Protein AF-A0A660MF84-F1 (afdb_monomer_lite)

Radius of gyration: 18.19 Å; chains: 1; bounding box: 40×34×58 Å

Sequence (128 aa):
MPGENQ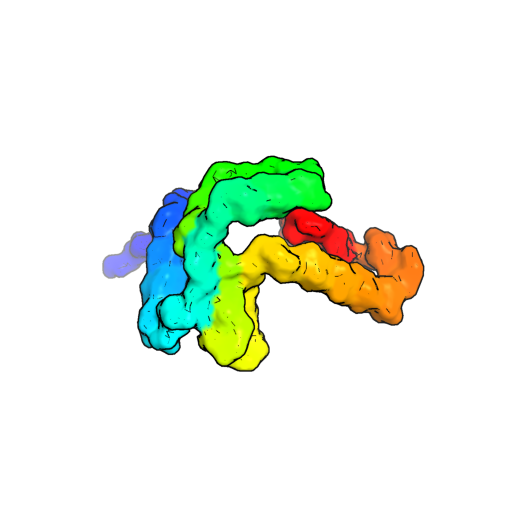NPDNPMDIAEKLKQYLETLATRGLSGALNPGATEADLKNFESEHGIRLPETLADVYRAFNGQIHDRIPPGEPRWLALDEIYGKQQEWREFCETYYGNHWPQVRLPRIDAEGKAKNTLYNPFW

Secondary structure (DSSP, 8-state):
-------TTS---HHHHHHHHHHHHHHTT-GGGBPPPPPHHHHHHHHHHHT----HHHHHHHHH---B-GGGSPTT---PPPHHHHHHHHHHHHHHHHHHHGGGGGG---TTS-SSS-S---S--TT-

Foldseek 3Di:
DDDPPPPVPPPPDLVVVVVVVCVVCVVVVNNVFFAAADDPVLQVVLCVVVVHHDDVSVNVVRRRTQWTRPVSDPPPDDTGHGSVCLVVVLVVQVVVLCVPVNPCQQVDFDPPPDPVPPDDRGSDDSPD

pLDDT: mean 83.69, std 14.7, range [38.56, 97.12]

Structure (mmCIF, N/CA/C/O backbone):
data_AF-A0A660MF84-F1
#
_entry.id   AF-A0A660MF84-F1
#
loop_
_atom_site.group_PDB
_atom_site.id
_atom_site.type_symbol
_atom_site.label_atom_id
_atom_site.label_alt_id
_atom_site.label_comp_id
_atom_site.label_asym_id
_atom_site.label_entity_id
_atom_site.label_seq_id
_atom_site.pdbx_PDB_ins_code
_atom_site.Cartn_x
_atom_site.Cartn_y
_atom_site.Cartn_z
_atom_site.occupancy
_atom_site.B_iso_or_equiv
_atom_site.auth_seq_id
_atom_site.auth_comp_id
_atom_site.auth_asym_id
_atom_site.auth_atom_id
_atom_site.pdbx_PDB_model_num
ATOM 1 N N . MET A 1 1 ? 20.555 -16.513 37.657 1.00 40.56 1 MET A N 1
ATOM 2 C CA . MET A 1 1 ? 19.292 -16.981 37.054 1.00 40.56 1 MET A CA 1
ATOM 3 C C . MET A 1 1 ? 19.409 -16.742 35.556 1.00 40.56 1 MET A C 1
ATOM 5 O O . MET A 1 1 ? 19.341 -15.583 35.167 1.00 40.56 1 MET A O 1
ATOM 9 N N . PRO A 1 2 ? 19.743 -17.747 34.734 1.00 39.41 2 PRO A N 1
ATOM 10 C CA . PRO A 1 2 ? 19.825 -17.564 33.293 1.00 39.41 2 PRO A CA 1
ATOM 11 C C . PRO A 1 2 ? 18.523 -18.007 32.608 1.00 39.41 2 PRO A C 1
ATOM 13 O O . PRO A 1 2 ? 18.000 -19.073 32.915 1.00 39.41 2 PRO A O 1
ATOM 16 N N . GLY A 1 3 ? 18.067 -17.200 31.647 1.00 39.03 3 GLY A N 1
ATOM 17 C CA . GLY A 1 3 ? 17.351 -17.676 30.463 1.00 39.03 3 GLY A CA 1
ATOM 18 C C . GLY A 1 3 ? 15.829 -17.759 30.539 1.00 39.03 3 GLY A C 1
ATOM 19 O O . GLY A 1 3 ? 15.280 -18.855 30.503 1.00 39.03 3 GLY A O 1
ATOM 20 N N . GLU A 1 4 ? 15.139 -16.620 30.459 1.00 38.72 4 GLU A N 1
ATOM 21 C CA . GLU A 1 4 ? 13.926 -16.599 29.634 1.00 38.72 4 GLU A CA 1
ATOM 22 C C . GLU A 1 4 ? 14.381 -16.545 28.173 1.00 38.72 4 GLU A C 1
ATOM 24 O O . GLU A 1 4 ? 14.652 -15.486 27.611 1.00 38.72 4 GLU A O 1
ATOM 29 N N . ASN A 1 5 ? 14.541 -17.730 27.579 1.00 38.56 5 ASN A N 1
ATOM 30 C CA . ASN A 1 5 ? 14.573 -17.888 26.133 1.00 38.56 5 ASN A CA 1
ATOM 31 C C . ASN A 1 5 ? 13.230 -17.379 25.599 1.00 38.56 5 ASN A C 1
ATOM 33 O O . ASN A 1 5 ? 12.236 -18.106 25.609 1.00 38.56 5 ASN A O 1
ATOM 37 N N . GLN A 1 6 ? 13.201 -16.130 25.137 1.00 42.75 6 GLN A N 1
ATOM 38 C CA . GLN A 1 6 ? 12.170 -15.672 24.219 1.00 42.75 6 GLN A CA 1
ATOM 39 C C . GLN A 1 6 ? 12.329 -16.501 22.948 1.00 42.75 6 GLN A C 1
ATOM 41 O O . GLN A 1 6 ? 13.201 -16.243 22.125 1.00 42.75 6 GLN A O 1
ATOM 46 N N . ASN A 1 7 ? 11.545 -17.569 22.851 1.00 39.91 7 ASN A N 1
ATOM 47 C CA . ASN A 1 7 ? 11.437 -18.364 21.646 1.00 39.91 7 ASN A CA 1
ATOM 48 C C . ASN A 1 7 ? 10.822 -17.461 20.557 1.00 39.91 7 ASN A C 1
ATOM 50 O O . ASN A 1 7 ? 9.661 -17.072 20.710 1.00 39.91 7 ASN A O 1
ATOM 54 N N . PRO A 1 8 ? 11.557 -17.085 19.493 1.00 49.50 8 PRO A N 1
ATOM 55 C CA . PRO A 1 8 ? 11.054 -16.182 18.454 1.00 49.50 8 PRO A CA 1
ATOM 56 C C . PRO A 1 8 ? 9.939 -16.814 17.599 1.00 49.50 8 PRO A C 1
ATOM 58 O O . PRO A 1 8 ? 9.297 -16.115 16.821 1.00 49.50 8 PRO A O 1
ATOM 61 N N . ASP A 1 9 ? 9.683 -18.115 17.782 1.00 49.03 9 ASP A N 1
ATOM 62 C CA . ASP A 1 9 ? 8.731 -18.916 17.010 1.00 49.03 9 ASP A CA 1
ATOM 63 C C . ASP A 1 9 ? 7.348 -19.077 17.666 1.00 49.03 9 ASP A C 1
ATOM 65 O O . ASP A 1 9 ? 6.537 -19.877 17.199 1.00 49.03 9 ASP A O 1
ATOM 69 N N . ASN A 1 10 ? 7.029 -18.339 18.737 1.00 49.62 10 ASN A N 1
ATOM 70 C CA . ASN A 1 10 ? 5.640 -18.278 19.196 1.00 49.62 10 ASN A CA 1
ATOM 71 C C . ASN A 1 10 ? 4.870 -17.316 18.272 1.00 49.62 10 ASN A C 1
ATOM 73 O O . ASN A 1 10 ? 5.211 -16.128 18.249 1.00 49.62 10 ASN A O 1
ATOM 77 N N . PRO A 1 11 ? 3.868 -17.765 17.490 1.00 48.00 11 PRO A N 1
ATOM 78 C CA . PRO A 1 11 ? 3.120 -16.881 16.610 1.00 48.00 11 PRO A CA 1
ATOM 79 C C . PRO A 1 11 ? 2.283 -15.940 17.475 1.00 48.00 11 PRO A C 1
ATOM 81 O O . PRO A 1 11 ? 1.165 -16.253 17.869 1.00 48.00 11 PRO A O 1
ATOM 84 N N . MET A 1 12 ? 2.858 -14.789 17.816 1.00 58.78 12 MET A N 1
ATOM 85 C CA . MET A 1 12 ? 2.130 -13.698 18.446 1.00 58.78 12 MET A CA 1
ATOM 86 C C . MET A 1 12 ? 0.893 -13.392 17.605 1.00 58.78 12 MET A C 1
ATOM 88 O O . MET A 1 12 ? 1.004 -13.225 16.384 1.00 58.78 12 MET A O 1
ATOM 92 N N . ASP A 1 13 ? -0.250 -13.314 18.281 1.00 79.94 13 ASP A N 1
ATOM 93 C CA . ASP A 1 13 ? -1.522 -12.924 17.692 1.00 79.94 13 ASP A CA 1
ATOM 94 C C . ASP A 1 13 ? -1.363 -11.605 16.916 1.00 79.94 13 ASP A C 1
ATOM 96 O O . ASP A 1 13 ? -0.648 -10.691 17.341 1.00 79.94 13 ASP A O 1
ATOM 100 N N . ILE A 1 14 ? -2.006 -11.511 15.753 1.00 73.62 14 ILE A N 1
ATOM 101 C CA . ILE A 1 14 ? -1.961 -10.326 14.886 1.00 73.62 14 ILE A CA 1
ATOM 102 C C . ILE A 1 14 ? -2.434 -9.095 15.665 1.00 73.62 14 ILE A C 1
ATOM 104 O O . ILE A 1 14 ? -1.852 -8.019 15.516 1.00 73.62 14 ILE A O 1
ATOM 108 N N . ALA A 1 15 ? -3.412 -9.268 16.558 1.00 75.81 15 ALA A N 1
ATOM 109 C CA . ALA A 1 15 ? -3.881 -8.210 17.443 1.00 75.81 15 ALA A CA 1
ATOM 110 C C . ALA A 1 15 ? -2.766 -7.665 18.353 1.00 75.81 15 ALA A C 1
ATOM 112 O O . ALA A 1 15 ? -2.634 -6.451 18.503 1.00 75.81 15 ALA A O 1
ATOM 113 N N . GLU A 1 16 ? -1.914 -8.534 18.903 1.00 84.44 16 GLU A N 1
ATOM 114 C CA . GLU A 1 16 ? -0.809 -8.122 19.775 1.00 84.44 16 GLU A CA 1
ATOM 115 C C . GLU A 1 16 ? 0.289 -7.395 18.982 1.00 84.44 16 GLU A C 1
ATOM 117 O O . GLU A 1 16 ? 0.819 -6.382 19.435 1.00 84.44 16 GLU A O 1
ATOM 122 N N . LYS A 1 17 ? 0.586 -7.843 17.752 1.00 80.56 17 LYS A N 1
ATOM 123 C CA . LYS A 1 17 ? 1.523 -7.142 16.850 1.00 80.56 17 LYS A CA 1
ATOM 124 C C . LYS A 1 17 ? 1.020 -5.753 16.468 1.00 80.56 17 LYS A C 1
ATOM 126 O O . LYS A 1 17 ? 1.790 -4.793 16.488 1.00 80.56 17 LYS A O 1
ATOM 131 N N . LEU A 1 18 ? -0.265 -5.638 16.139 1.00 81.44 18 LEU A N 1
ATOM 132 C CA . LEU A 1 18 ? -0.886 -4.352 15.835 1.00 81.44 18 LEU A CA 1
ATOM 133 C C . LEU A 1 18 ? -0.857 -3.429 17.044 1.00 81.44 18 LEU A C 1
ATOM 135 O O . LEU A 1 18 ? -0.477 -2.270 16.913 1.00 81.44 18 LEU A O 1
ATOM 139 N N . LYS A 1 19 ? -1.187 -3.945 18.227 1.00 85.75 19 LYS A N 1
ATOM 140 C CA . LYS A 1 19 ? -1.123 -3.181 19.471 1.00 85.75 19 LYS A CA 1
ATOM 141 C C . LYS A 1 19 ? 0.278 -2.613 19.708 1.00 85.75 19 LYS A C 1
ATOM 143 O O . LYS A 1 19 ? 0.409 -1.407 19.895 1.00 85.75 19 LYS A O 1
ATOM 148 N N . GLN A 1 20 ? 1.321 -3.437 19.602 1.00 86.94 20 GLN A N 1
ATOM 149 C CA . GLN A 1 20 ? 2.712 -2.989 19.753 1.00 86.94 20 GLN A CA 1
ATOM 150 C C . GLN A 1 20 ? 3.118 -1.947 18.702 1.00 86.94 20 GLN A C 1
ATOM 152 O O . GLN A 1 20 ? 3.814 -0.975 19.011 1.00 86.94 20 GLN A O 1
ATOM 157 N N . TYR A 1 21 ? 2.671 -2.111 17.455 1.00 84.88 21 TYR A N 1
ATOM 158 C CA . TYR A 1 21 ? 2.908 -1.125 16.403 1.00 84.88 21 TYR A CA 1
ATOM 159 C C . TYR A 1 21 ? 2.242 0.222 16.731 1.00 84.88 21 TYR A C 1
ATOM 161 O O . TYR A 1 21 ? 2.885 1.270 16.644 1.00 84.88 21 TYR A O 1
ATOM 169 N N . LEU A 1 22 ? 0.987 0.204 17.185 1.00 86.94 22 LEU A N 1
ATOM 170 C CA . LEU A 1 22 ? 0.253 1.407 17.585 1.00 86.94 22 LEU A CA 1
ATOM 171 C C . LEU A 1 22 ? 0.878 2.086 18.814 1.00 86.94 22 LEU A C 1
ATOM 173 O O . LEU A 1 22 ? 1.004 3.309 18.833 1.00 86.94 22 LEU A O 1
ATOM 177 N N . GLU A 1 23 ? 1.330 1.318 19.808 1.00 91.12 23 GLU A N 1
ATOM 178 C CA . GLU A 1 23 ? 2.070 1.830 20.972 1.00 91.12 23 GLU A CA 1
ATOM 179 C C . GLU A 1 23 ? 3.388 2.499 20.557 1.00 91.12 23 GLU A C 1
ATOM 181 O O . GLU A 1 23 ? 3.749 3.566 21.069 1.00 91.12 23 GLU A O 1
ATOM 186 N N . THR A 1 24 ? 4.078 1.917 19.574 1.00 88.44 24 THR A N 1
ATOM 187 C CA . THR A 1 24 ? 5.301 2.489 19.002 1.00 88.44 24 THR A CA 1
ATOM 188 C C . THR A 1 24 ? 5.004 3.818 18.312 1.00 88.44 24 THR A C 1
ATOM 190 O O . THR A 1 24 ? 5.694 4.806 18.562 1.00 88.44 24 THR A O 1
ATOM 193 N N . LEU A 1 25 ? 3.953 3.895 17.488 1.00 87.06 25 LEU A N 1
ATOM 194 C CA . LEU A 1 25 ? 3.543 5.155 16.861 1.00 87.06 25 LEU A CA 1
ATOM 195 C C . LEU A 1 25 ? 3.150 6.209 17.901 1.00 87.06 25 LEU A C 1
ATOM 197 O O . LEU A 1 25 ? 3.557 7.363 17.773 1.00 87.06 25 LEU A O 1
ATOM 201 N N . ALA A 1 26 ? 2.428 5.821 18.952 1.00 88.25 26 ALA A N 1
ATOM 202 C CA . ALA A 1 26 ? 2.027 6.728 20.023 1.00 88.25 26 ALA A CA 1
ATOM 203 C C . ALA A 1 26 ? 3.227 7.297 20.784 1.00 88.25 26 ALA A C 1
ATOM 205 O O . ALA A 1 26 ? 3.317 8.510 20.968 1.00 88.25 26 ALA A O 1
ATOM 206 N N . THR A 1 27 ? 4.191 6.448 21.142 1.00 92.00 27 THR A N 1
ATOM 207 C CA . THR A 1 27 ? 5.441 6.862 21.805 1.00 92.00 27 THR A CA 1
ATOM 208 C C . THR A 1 27 ? 6.231 7.859 20.959 1.00 92.00 27 THR A C 1
ATOM 210 O O . THR A 1 27 ? 6.888 8.756 21.483 1.00 92.00 27 THR A O 1
ATOM 213 N N . ARG A 1 28 ? 6.135 7.733 19.634 1.00 87.75 28 ARG A N 1
ATOM 214 C CA . ARG A 1 28 ? 6.785 8.621 18.667 1.00 87.75 28 ARG A CA 1
ATOM 215 C C . ARG A 1 28 ? 5.973 9.879 18.339 1.00 87.75 28 ARG A C 1
ATOM 217 O O . ARG A 1 28 ? 6.430 10.689 17.540 1.00 87.75 28 ARG A O 1
ATOM 224 N N . GLY A 1 29 ? 4.778 10.048 18.911 1.00 86.31 29 GLY A N 1
ATOM 225 C CA . GLY A 1 29 ? 3.875 11.158 18.585 1.00 86.31 29 GLY A CA 1
ATOM 226 C C . GLY A 1 29 ? 3.253 11.066 17.185 1.00 86.31 29 GLY A C 1
ATOM 227 O O . GLY A 1 29 ? 2.739 12.056 16.673 1.00 86.31 29 GLY A O 1
ATOM 228 N N . LEU A 1 30 ? 3.285 9.885 16.562 1.00 88.25 30 LEU A N 1
ATOM 229 C CA . LEU A 1 30 ? 2.831 9.634 15.193 1.00 88.25 30 LEU A CA 1
ATOM 230 C C . LEU A 1 30 ? 1.414 9.053 15.116 1.00 88.25 30 LEU A C 1
ATOM 232 O O . LEU A 1 30 ? 0.968 8.692 14.032 1.00 88.25 30 LEU A O 1
ATOM 236 N N . SER A 1 31 ? 0.662 8.987 16.219 1.00 86.44 31 SER A N 1
ATOM 237 C CA . SER A 1 31 ? -0.732 8.506 16.185 1.00 86.44 31 SER A CA 1
ATOM 238 C C . SER A 1 31 ? -1.602 9.305 15.211 1.00 86.44 31 SER A C 1
ATOM 240 O O . SER A 1 31 ? -2.476 8.749 14.557 1.00 86.44 31 SER A O 1
ATOM 242 N N . GLY A 1 32 ? -1.331 10.607 15.069 1.00 87.81 32 GLY A N 1
ATOM 243 C CA . GLY A 1 32 ? -2.019 11.470 14.109 1.00 87.81 32 GLY A CA 1
ATOM 244 C C . GLY A 1 32 ? -1.631 11.222 12.648 1.00 87.81 32 GLY A C 1
ATOM 245 O O . GLY A 1 32 ? -2.201 11.860 11.769 1.00 87.81 32 GLY A O 1
ATOM 246 N N . ALA A 1 33 ? -0.664 10.349 12.367 1.00 91.25 33 ALA A N 1
ATOM 247 C CA . ALA A 1 33 ? -0.267 9.989 11.012 1.00 91.25 33 ALA A CA 1
ATOM 248 C C . ALA A 1 33 ? -1.085 8.823 10.439 1.00 91.25 33 ALA A C 1
ATOM 250 O O . ALA A 1 33 ? -0.895 8.493 9.278 1.00 91.25 33 ALA A O 1
ATOM 251 N N . LEU A 1 34 ? -1.974 8.194 11.212 1.00 93.12 34 LEU A N 1
ATOM 252 C CA . LEU A 1 34 ? -2.830 7.113 10.724 1.00 93.12 34 LEU A CA 1
ATOM 253 C C . LEU A 1 34 ? -4.050 7.676 9.985 1.00 93.12 34 LEU A C 1
ATOM 255 O O . LEU A 1 34 ? -4.702 8.607 10.465 1.00 93.12 34 LEU A O 1
ATOM 259 N N . ASN A 1 35 ? -4.366 7.096 8.829 1.00 94.50 35 ASN A N 1
ATOM 260 C CA . ASN A 1 35 ? -5.616 7.378 8.132 1.00 94.50 35 ASN A CA 1
ATOM 261 C C . ASN A 1 35 ? -6.801 6.754 8.880 1.00 94.50 35 ASN A C 1
ATOM 263 O O . ASN A 1 35 ? -6.625 5.746 9.568 1.00 94.50 35 ASN A O 1
ATOM 267 N N . PRO A 1 36 ? -8.024 7.283 8.705 1.00 94.38 36 PRO A N 1
ATOM 268 C CA . PRO A 1 36 ? -9.232 6.567 9.095 1.00 94.38 36 PRO A CA 1
ATOM 269 C C . PRO A 1 36 ? -9.264 5.149 8.511 1.00 94.38 36 PRO A C 1
ATOM 271 O O . PRO A 1 36 ? -8.656 4.875 7.474 1.00 94.38 36 PRO A O 1
ATOM 274 N N . GLY A 1 37 ? -9.987 4.256 9.180 1.00 95.75 37 GLY A N 1
ATOM 275 C CA . GLY A 1 37 ? -10.226 2.900 8.699 1.00 95.75 37 GLY A CA 1
ATOM 276 C C . GLY A 1 37 ? -10.854 2.857 7.307 1.00 95.75 37 GLY A C 1
ATOM 277 O O . GLY A 1 37 ? -11.673 3.710 6.958 1.00 95.75 37 GLY A O 1
ATOM 278 N N . ALA A 1 38 ? -10.472 1.852 6.524 1.00 97.12 38 ALA A N 1
ATOM 279 C CA . ALA A 1 38 ? -11.042 1.576 5.215 1.00 97.12 38 ALA A CA 1
ATOM 280 C C . ALA A 1 38 ? -12.512 1.163 5.349 1.00 97.12 38 ALA A C 1
ATOM 282 O O . ALA A 1 38 ? -12.889 0.414 6.256 1.00 97.12 38 ALA A O 1
ATOM 283 N N . THR A 1 39 ? -13.347 1.628 4.426 1.00 97.12 39 THR A N 1
ATOM 284 C CA . THR A 1 39 ? -14.737 1.186 4.340 1.00 97.12 39 THR A CA 1
ATOM 285 C C . THR A 1 39 ? -14.837 -0.165 3.631 1.00 97.12 39 THR A C 1
ATOM 287 O O . THR A 1 39 ? -13.950 -0.578 2.883 1.00 97.12 39 THR A O 1
ATOM 290 N N . GLU A 1 40 ? -15.974 -0.844 3.787 1.00 96.00 40 GLU A N 1
ATOM 291 C CA . GLU A 1 40 ? -16.270 -2.063 3.019 1.00 96.00 40 GLU A CA 1
ATOM 292 C C . GLU A 1 40 ? -16.282 -1.821 1.501 1.00 96.00 40 GLU A C 1
ATOM 294 O O . GLU A 1 40 ? -16.030 -2.742 0.727 1.00 96.00 40 GLU A O 1
ATOM 299 N N . ALA A 1 41 ? -16.583 -0.595 1.060 1.00 96.12 41 ALA A N 1
ATOM 300 C CA . ALA A 1 41 ? -16.499 -0.234 -0.349 1.00 96.12 41 ALA A CA 1
ATOM 301 C C . ALA A 1 41 ? -15.038 -0.171 -0.813 1.00 96.12 41 ALA A C 1
ATOM 303 O O . ALA A 1 41 ? -14.724 -0.739 -1.853 1.00 96.12 41 ALA A O 1
ATOM 304 N N . ASP A 1 42 ? -14.147 0.432 -0.022 1.00 96.44 42 ASP A N 1
ATOM 305 C CA . ASP A 1 42 ? -12.716 0.527 -0.343 1.00 96.44 42 ASP A CA 1
ATOM 306 C C . ASP A 1 42 ? -12.077 -0.861 -0.445 1.00 96.44 42 ASP A C 1
ATOM 308 O O . ASP A 1 42 ? -11.385 -1.162 -1.416 1.00 96.44 42 ASP A O 1
ATOM 312 N N . LEU A 1 43 ? -12.378 -1.744 0.514 1.00 96.12 43 LEU A N 1
ATOM 313 C CA . LEU A 1 43 ? -11.898 -3.127 0.511 1.00 96.12 43 LEU A CA 1
ATOM 314 C C . LEU A 1 43 ? -12.402 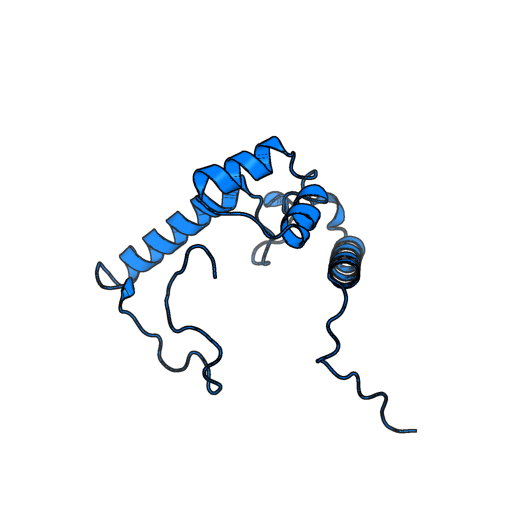-3.900 -0.713 1.00 96.12 43 LEU A C 1
ATOM 316 O O . LEU A 1 43 ? -11.619 -4.565 -1.389 1.00 96.12 43 LEU A O 1
ATOM 320 N N . LYS A 1 44 ? -13.696 -3.789 -1.043 1.00 95.12 44 LYS A N 1
ATOM 321 C CA . LYS A 1 44 ? -14.269 -4.457 -2.223 1.00 95.12 44 LYS A CA 1
ATOM 322 C C . LYS A 1 44 ? -13.716 -3.913 -3.532 1.00 95.12 44 LYS A C 1
ATOM 324 O O . LYS A 1 44 ? -13.494 -4.698 -4.452 1.00 95.12 44 LYS A O 1
ATOM 329 N N . ASN A 1 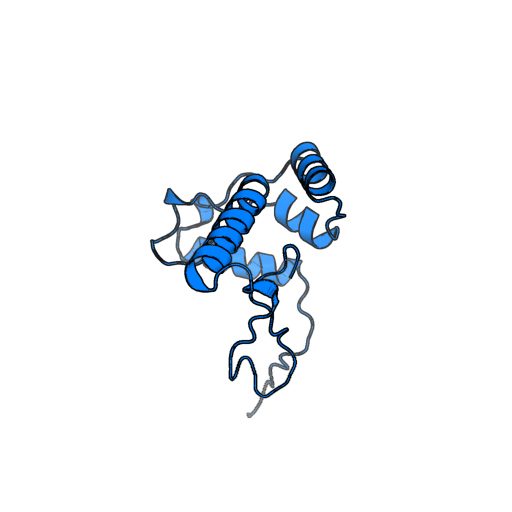45 ? -13.515 -2.602 -3.622 1.00 94.75 45 ASN A N 1
ATOM 330 C CA . ASN A 1 45 ? -12.912 -1.976 -4.791 1.00 94.75 45 ASN A CA 1
ATOM 331 C C . ASN A 1 45 ? -11.488 -2.496 -4.973 1.00 94.75 45 ASN A C 1
ATOM 333 O O . ASN A 1 45 ? -11.177 -3.004 -6.043 1.00 94.75 45 ASN A O 1
ATOM 337 N N . PHE A 1 46 ? -10.683 -2.505 -3.907 1.00 94.50 46 PHE A N 1
ATOM 338 C CA . PHE A 1 46 ? -9.326 -3.045 -3.937 1.00 94.50 46 PHE A CA 1
ATOM 339 C C . PHE A 1 46 ? -9.294 -4.520 -4.372 1.00 94.50 46 PHE A C 1
ATOM 341 O O . PHE A 1 46 ? -8.581 -4.893 -5.301 1.00 94.50 46 PHE A O 1
ATOM 348 N N . GLU A 1 47 ? -10.113 -5.378 -3.763 1.00 94.25 47 GLU A N 1
ATOM 349 C CA . GLU A 1 47 ? -10.215 -6.786 -4.162 1.00 94.25 47 GLU A CA 1
ATOM 350 C C . GLU A 1 47 ? -10.613 -6.958 -5.634 1.00 94.25 47 GLU A C 1
ATOM 352 O O . GLU A 1 47 ? -10.045 -7.793 -6.342 1.00 94.25 47 GLU A O 1
ATOM 357 N N . SER A 1 48 ? -11.579 -6.164 -6.102 1.00 92.88 48 SER A N 1
ATOM 358 C CA . SER A 1 48 ? -12.078 -6.225 -7.475 1.00 92.88 48 SER A CA 1
ATOM 359 C C . SER A 1 48 ? -11.053 -5.721 -8.490 1.00 92.88 48 SER A C 1
ATOM 361 O O . SER A 1 48 ? -10.882 -6.349 -9.532 1.00 92.88 48 SER A O 1
ATOM 363 N N . GLU A 1 49 ? -10.381 -4.606 -8.208 1.00 90.31 49 GLU A N 1
ATOM 364 C CA . GLU A 1 49 ? -9.358 -4.011 -9.074 1.00 90.31 49 GLU A CA 1
ATOM 365 C C . GLU A 1 49 ? -8.150 -4.935 -9.231 1.00 90.31 49 GLU A C 1
ATOM 367 O O . GLU A 1 49 ? -7.599 -5.072 -10.323 1.00 90.31 49 GLU A O 1
ATOM 372 N N . HIS A 1 50 ? -7.773 -5.619 -8.151 1.00 86.94 50 HIS A N 1
ATOM 373 C CA . HIS A 1 50 ? -6.616 -6.504 -8.132 1.00 86.94 50 HIS A CA 1
ATOM 374 C C . HIS A 1 50 ? -6.952 -7.971 -8.445 1.00 86.94 50 HIS A C 1
ATOM 376 O O . HIS A 1 50 ? -6.040 -8.780 -8.624 1.00 86.94 50 HIS A O 1
ATOM 382 N N . GLY A 1 51 ? -8.236 -8.334 -8.535 1.00 89.38 51 GLY A N 1
ATOM 383 C CA . GLY A 1 51 ? -8.679 -9.706 -8.794 1.00 89.38 51 GLY A CA 1
ATOM 384 C C . GLY A 1 51 ? -8.302 -10.689 -7.680 1.00 89.38 51 GLY A C 1
ATOM 385 O O . GLY A 1 51 ? -8.034 -11.859 -7.958 1.00 89.38 51 GLY A O 1
ATOM 386 N N . ILE A 1 52 ? -8.252 -10.219 -6.430 1.00 90.38 52 ILE A N 1
ATOM 387 C CA . ILE A 1 52 ? -7.860 -11.009 -5.254 1.00 90.38 52 ILE A CA 1
ATOM 388 C C . ILE A 1 52 ? -8.960 -11.030 -4.192 1.00 90.38 52 ILE A C 1
ATOM 390 O O . ILE A 1 52 ? -9.952 -10.312 -4.273 1.00 90.38 52 ILE A O 1
ATOM 394 N N . ARG A 1 53 ? -8.756 -11.851 -3.160 1.00 92.25 53 ARG A N 1
ATOM 395 C CA . ARG A 1 53 ? -9.449 -11.728 -1.876 1.00 92.25 53 ARG A CA 1
ATOM 396 C C . ARG A 1 53 ? -8.425 -11.431 -0.798 1.00 92.25 53 ARG A C 1
ATOM 398 O O . ARG A 1 53 ? -7.430 -12.151 -0.692 1.00 92.25 53 ARG A O 1
ATOM 405 N N . LEU A 1 54 ? -8.656 -10.378 -0.026 1.00 90.00 54 LEU A N 1
ATOM 406 C CA . LEU A 1 54 ? -7.836 -10.071 1.131 1.00 90.00 54 LEU A CA 1
ATOM 407 C C . LEU A 1 54 ? -8.103 -11.125 2.214 1.00 90.00 54 LEU A C 1
ATOM 409 O O . LEU A 1 54 ? -9.256 -11.482 2.460 1.00 90.00 54 LEU A O 1
ATOM 413 N N . PRO A 1 55 ? -7.063 -11.645 2.885 1.00 91.81 55 PRO A N 1
ATOM 414 C CA . PRO A 1 55 ? -7.264 -12.397 4.113 1.00 91.81 55 PRO A CA 1
ATOM 415 C C . PRO A 1 55 ? -8.029 -11.537 5.124 1.00 91.81 55 PRO A C 1
ATOM 417 O O . PRO A 1 55 ? -7.685 -10.370 5.305 1.00 91.81 55 PRO A O 1
ATOM 420 N N . GLU A 1 56 ? -9.016 -12.112 5.813 1.00 88.81 56 GLU A N 1
ATOM 421 C CA . GLU A 1 56 ? -9.873 -11.363 6.750 1.00 88.81 56 GLU A CA 1
ATOM 422 C C . GLU A 1 56 ? -9.057 -10.622 7.815 1.00 88.81 56 GLU A C 1
ATOM 424 O O . GLU A 1 56 ? -9.319 -9.466 8.118 1.00 88.81 56 GLU A O 1
ATOM 429 N N . THR A 1 57 ? -7.982 -11.244 8.301 1.00 87.00 57 THR A N 1
ATOM 430 C CA . THR A 1 57 ? -7.075 -10.629 9.274 1.00 87.00 57 THR A CA 1
ATOM 431 C C . THR A 1 57 ? -6.381 -9.377 8.739 1.00 87.00 57 THR A C 1
ATOM 433 O O . THR A 1 57 ? -6.119 -8.454 9.503 1.00 87.00 57 THR A O 1
ATOM 436 N N . LEU A 1 58 ? -6.082 -9.320 7.438 1.00 88.69 58 LEU A N 1
ATOM 437 C CA . LEU A 1 58 ? -5.528 -8.132 6.794 1.00 88.69 58 LEU A CA 1
ATOM 438 C C . LEU A 1 58 ? -6.622 -7.093 6.528 1.00 88.69 58 LEU A C 1
ATOM 440 O O . LEU A 1 58 ? -6.379 -5.902 6.705 1.00 88.69 58 LEU A O 1
ATOM 444 N N . ALA A 1 59 ? -7.829 -7.529 6.161 1.00 92.44 59 ALA A N 1
ATOM 445 C CA . ALA A 1 59 ? -8.978 -6.638 6.042 1.00 92.44 59 ALA A CA 1
ATOM 446 C C . ALA A 1 59 ? -9.275 -5.938 7.379 1.00 92.44 59 ALA A C 1
ATOM 448 O O . ALA A 1 59 ? -9.433 -4.723 7.393 1.00 92.44 59 ALA A O 1
ATOM 449 N N . ASP A 1 60 ? -9.236 -6.656 8.506 1.00 90.38 60 ASP A N 1
ATOM 450 C CA . ASP A 1 60 ? -9.401 -6.091 9.853 1.00 90.38 60 ASP A CA 1
ATOM 451 C C . ASP A 1 60 ? -8.359 -5.019 10.182 1.00 90.38 60 ASP A C 1
ATOM 453 O O . ASP A 1 60 ? -8.689 -3.978 10.754 1.00 90.38 60 ASP A O 1
ATOM 457 N N . VAL A 1 61 ? -7.106 -5.235 9.7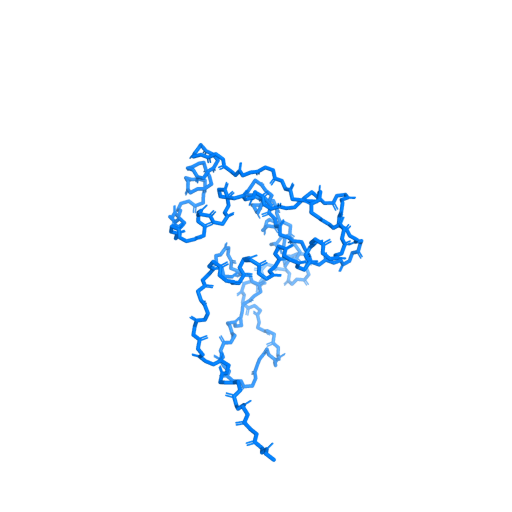72 1.00 91.25 61 VAL A N 1
ATOM 458 C CA . VAL A 1 61 ? -6.036 -4.241 9.928 1.00 91.25 61 VAL A CA 1
ATOM 459 C C . VAL A 1 61 ? -6.398 -2.956 9.175 1.00 91.25 61 VAL A C 1
ATOM 461 O O . VAL A 1 61 ? -6.343 -1.867 9.748 1.00 91.25 61 VAL A O 1
ATOM 464 N N . TYR A 1 62 ? -6.835 -3.078 7.920 1.00 94.25 62 TYR A N 1
ATOM 465 C CA . TYR A 1 62 ? -7.237 -1.936 7.097 1.00 94.25 62 TYR A CA 1
ATOM 466 C C . TYR A 1 62 ? -8.538 -1.273 7.572 1.00 94.25 62 TYR A C 1
ATOM 468 O O . TYR A 1 62 ? -8.655 -0.052 7.484 1.00 94.25 62 TYR A O 1
ATOM 476 N N . ARG A 1 63 ? -9.487 -2.028 8.142 1.00 94.56 63 ARG A N 1
ATOM 477 C CA . ARG A 1 63 ? -10.687 -1.480 8.801 1.00 94.56 63 ARG A CA 1
ATOM 478 C C . ARG A 1 63 ? -10.340 -0.643 10.026 1.00 94.56 63 ARG A C 1
ATOM 480 O O . ARG A 1 63 ? -11.070 0.293 10.334 1.00 94.56 63 ARG A O 1
ATOM 487 N N . ALA A 1 64 ? -9.250 -0.960 10.726 1.00 91.50 64 ALA A N 1
ATOM 488 C CA . ALA A 1 64 ? -8.774 -0.137 11.832 1.00 91.50 64 ALA A CA 1
ATOM 489 C C . ALA A 1 64 ? -8.143 1.165 11.315 1.00 91.50 64 ALA A C 1
ATOM 491 O O . ALA A 1 64 ? -8.529 2.246 11.759 1.00 91.50 64 ALA A O 1
ATOM 492 N N . PHE A 1 65 ? -7.217 1.066 10.355 1.00 93.31 65 PHE A N 1
ATOM 493 C CA . PHE A 1 65 ? -6.534 2.214 9.754 1.00 93.31 65 PHE A CA 1
ATOM 494 C C . PHE A 1 65 ? -6.179 1.928 8.291 1.00 93.31 65 PHE A C 1
ATOM 496 O O . PHE A 1 65 ? -5.543 0.921 7.995 1.00 93.31 65 PHE A O 1
ATOM 503 N N . ASN A 1 66 ? -6.527 2.822 7.365 1.00 95.62 66 ASN A N 1
ATOM 504 C CA . ASN A 1 66 ? -6.173 2.661 5.953 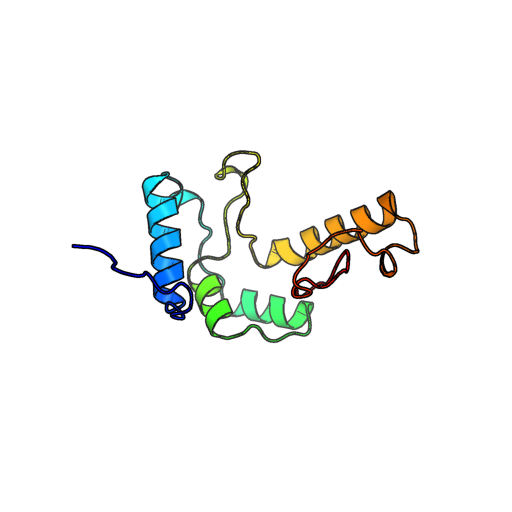1.00 95.62 66 ASN A CA 1
ATOM 505 C C . ASN A 1 66 ? -4.784 3.245 5.643 1.00 95.62 66 ASN A C 1
ATOM 507 O O . ASN A 1 66 ? -4.653 4.232 4.918 1.00 95.62 66 ASN A O 1
ATOM 511 N N . GLY A 1 67 ? -3.738 2.680 6.245 1.00 94.12 67 GLY A N 1
ATOM 512 C CA . GLY A 1 67 ? -2.370 3.169 6.074 1.00 94.12 67 GLY A CA 1
ATOM 513 C C . GLY A 1 67 ? -2.080 4.492 6.793 1.00 94.12 67 GLY A C 1
ATOM 514 O O . GLY A 1 67 ? -2.727 4.856 7.780 1.00 94.12 67 GLY A O 1
ATOM 515 N N . GLN A 1 68 ? -1.054 5.199 6.316 1.00 93.88 68 GLN A N 1
ATOM 516 C CA . GLN A 1 68 ? -0.516 6.405 6.944 1.00 93.88 68 GLN A CA 1
ATOM 517 C C . GLN A 1 68 ? -0.451 7.604 5.991 1.00 93.88 68 GLN A C 1
ATOM 519 O O . GLN A 1 68 ? -0.069 7.482 4.827 1.00 93.88 68 GLN A O 1
ATOM 524 N N . ILE A 1 69 ? -0.735 8.788 6.537 1.00 91.69 69 ILE A N 1
ATOM 525 C CA . ILE A 1 69 ? -0.621 10.094 5.888 1.00 91.69 69 ILE A CA 1
ATOM 526 C C . ILE A 1 69 ? 0.859 10.392 5.643 1.00 91.69 69 ILE A C 1
ATOM 528 O O . ILE A 1 69 ? 1.613 10.623 6.590 1.00 91.69 69 ILE A O 1
ATOM 532 N N . HIS A 1 70 ? 1.261 10.427 4.372 1.00 87.19 70 HIS A N 1
ATOM 533 C CA . HIS A 1 70 ? 2.654 10.604 3.957 1.00 87.19 70 HIS A CA 1
ATOM 534 C C . HIS A 1 70 ? 3.340 11.809 4.621 1.00 87.19 70 HIS A C 1
ATOM 536 O O . HIS A 1 70 ? 4.393 11.649 5.232 1.00 87.19 70 HIS A O 1
ATOM 542 N N . ASP A 1 71 ? 2.696 12.978 4.600 1.00 88.69 71 ASP A N 1
ATOM 543 C CA . ASP A 1 71 ? 3.260 14.240 5.108 1.00 88.69 71 ASP A CA 1
ATOM 544 C C . ASP A 1 71 ? 3.457 14.273 6.632 1.00 88.69 71 ASP A C 1
ATOM 546 O O . ASP A 1 71 ? 4.047 15.208 7.174 1.00 88.69 71 ASP A O 1
ATOM 550 N N . ARG A 1 72 ? 2.935 13.272 7.349 1.00 87.75 72 ARG A N 1
ATOM 551 C CA . ARG A 1 72 ? 3.054 13.148 8.807 1.00 87.75 72 ARG A CA 1
ATOM 552 C C . ARG A 1 72 ? 4.080 12.103 9.232 1.00 87.75 72 ARG A C 1
ATOM 554 O O . ARG A 1 72 ? 4.277 11.920 10.430 1.00 87.75 72 ARG A O 1
ATOM 561 N N . ILE A 1 73 ? 4.727 11.434 8.280 1.00 87.62 73 ILE A N 1
ATOM 562 C CA . ILE A 1 73 ? 5.805 10.479 8.535 1.00 87.62 73 ILE A CA 1
ATOM 563 C C . ILE A 1 73 ? 7.153 11.158 8.257 1.00 87.62 73 ILE A C 1
ATOM 565 O O . ILE A 1 73 ? 7.283 11.859 7.251 1.00 87.62 73 ILE A O 1
ATOM 569 N N . PRO A 1 74 ? 8.169 10.980 9.124 1.00 86.62 74 PRO A N 1
ATOM 570 C CA . PRO A 1 74 ? 9.494 11.529 8.871 1.00 86.62 74 PRO A CA 1
ATOM 571 C C . PRO A 1 74 ? 10.068 11.073 7.514 1.00 86.62 74 PRO A C 1
ATOM 573 O O . PRO A 1 74 ? 9.912 9.906 7.139 1.00 86.62 74 PRO A O 1
ATOM 576 N N . PRO A 1 75 ? 10.761 11.957 6.772 1.00 85.06 75 PRO A N 1
ATOM 577 C CA . PRO A 1 75 ? 11.349 11.603 5.485 1.00 85.06 75 PRO A CA 1
ATOM 578 C C . PRO A 1 75 ? 12.313 10.417 5.585 1.00 85.06 75 PRO A C 1
ATOM 580 O O . PRO A 1 75 ? 13.143 10.352 6.490 1.00 85.06 75 PRO A O 1
ATOM 583 N N . GLY A 1 76 ? 12.235 9.504 4.616 1.00 82.50 76 GLY A N 1
ATOM 584 C CA . GLY A 1 76 ? 13.101 8.323 4.546 1.00 82.50 76 GLY A CA 1
ATOM 585 C C . GLY A 1 76 ? 12.660 7.153 5.427 1.00 82.50 76 GLY A C 1
ATOM 586 O O . GLY A 1 76 ? 13.282 6.094 5.365 1.00 82.50 76 GLY A O 1
ATOM 587 N N . GLU A 1 77 ? 11.588 7.301 6.207 1.00 83.25 77 GLU A N 1
ATOM 588 C CA . GLU A 1 77 ? 11.023 6.185 6.958 1.00 83.25 77 GLU A CA 1
ATOM 589 C C . GLU A 1 77 ? 10.045 5.355 6.118 1.00 83.25 77 GLU A C 1
ATOM 591 O O . GLU A 1 77 ? 9.291 5.905 5.306 1.00 83.25 77 GLU A O 1
ATOM 596 N N . PRO A 1 78 ? 10.023 4.022 6.312 1.00 83.50 78 PRO A N 1
ATOM 597 C CA . PRO A 1 78 ? 8.992 3.191 5.721 1.00 83.50 78 PRO A CA 1
ATOM 598 C C . PRO A 1 78 ? 7.631 3.601 6.281 1.00 83.50 78 PRO A C 1
ATOM 600 O O . PRO A 1 78 ? 7.476 3.839 7.480 1.00 83.50 78 PRO A O 1
ATOM 603 N N . ARG A 1 79 ? 6.633 3.639 5.403 1.00 87.88 79 ARG A N 1
ATOM 604 C CA . ARG A 1 79 ? 5.249 3.911 5.778 1.00 87.88 79 ARG A CA 1
ATOM 605 C C . ARG A 1 79 ? 4.343 2.786 5.329 1.00 87.88 79 ARG A C 1
ATOM 607 O O . ARG A 1 79 ? 4.594 2.129 4.318 1.00 87.88 79 ARG A O 1
ATOM 614 N N . TRP A 1 80 ? 3.252 2.630 6.052 1.00 91.31 80 TRP A N 1
ATOM 615 C CA . TRP A 1 80 ? 2.155 1.778 5.645 1.00 91.31 80 TRP A CA 1
ATOM 616 C C . TRP A 1 80 ? 1.294 2.500 4.597 1.00 91.31 80 TRP A C 1
ATOM 618 O O . TRP A 1 80 ? 0.788 3.595 4.843 1.00 91.31 80 TRP A O 1
ATOM 628 N N . LEU A 1 81 ? 1.174 1.903 3.410 1.00 93.69 81 LEU A N 1
ATOM 629 C CA . LEU A 1 81 ? 0.398 2.442 2.290 1.00 93.69 81 LEU A CA 1
ATOM 630 C C . LEU A 1 81 ? -1.109 2.250 2.501 1.00 93.69 81 LEU A C 1
ATOM 632 O O . LEU A 1 81 ? -1.543 1.179 2.944 1.00 93.69 81 LEU A O 1
ATOM 636 N N . ALA A 1 82 ? -1.890 3.262 2.127 1.00 95.06 82 ALA A N 1
ATOM 637 C CA . ALA A 1 82 ? -3.331 3.131 1.955 1.00 95.06 82 ALA A CA 1
ATOM 638 C C . ALA A 1 82 ? -3.651 2.257 0.730 1.00 95.06 82 ALA A C 1
ATOM 640 O O . ALA A 1 82 ? -2.836 2.139 -0.188 1.00 95.06 82 ALA A O 1
ATOM 641 N N . LEU A 1 83 ? -4.829 1.625 0.721 1.00 95.38 83 LEU A N 1
ATOM 642 C CA . LEU A 1 83 ? -5.235 0.682 -0.333 1.00 95.38 83 LEU A CA 1
ATOM 643 C C . LEU A 1 83 ? -5.170 1.288 -1.745 1.00 95.38 83 LEU A C 1
ATOM 645 O O . LEU A 1 83 ? -4.688 0.636 -2.669 1.00 95.38 83 LEU A O 1
ATOM 649 N N . ASP A 1 84 ? -5.596 2.539 -1.900 1.00 93.81 84 ASP A N 1
ATOM 650 C CA . ASP A 1 84 ? -5.615 3.279 -3.168 1.00 93.81 84 ASP A CA 1
ATOM 651 C C . ASP A 1 84 ? -4.213 3.657 -3.677 1.00 93.81 84 ASP A C 1
ATOM 653 O O . ASP A 1 84 ? -4.006 3.869 -4.872 1.00 93.81 84 ASP A O 1
ATOM 657 N N . GLU A 1 85 ? -3.214 3.691 -2.794 1.00 93.75 85 GLU A N 1
ATOM 658 C CA . GLU A 1 85 ? -1.831 4.011 -3.152 1.00 93.75 85 GLU A CA 1
ATOM 659 C C . GLU A 1 85 ? -1.043 2.794 -3.650 1.00 93.75 85 GLU A C 1
ATOM 661 O O . GLU A 1 85 ? -0.051 2.946 -4.372 1.00 93.75 85 GLU A O 1
ATOM 666 N N . ILE A 1 86 ? -1.455 1.583 -3.257 1.00 92.00 86 ILE A N 1
ATOM 667 C CA . ILE A 1 86 ? -0.707 0.346 -3.519 1.00 92.00 86 ILE A CA 1
ATOM 668 C C . ILE A 1 86 ? -0.502 0.149 -5.020 1.00 92.00 86 ILE A C 1
ATOM 670 O O . ILE A 1 86 ? 0.628 -0.085 -5.451 1.00 92.00 86 ILE A O 1
ATOM 674 N N . TYR A 1 87 ? -1.558 0.280 -5.828 1.00 89.00 87 TYR A N 1
ATOM 675 C CA . TYR A 1 87 ? -1.450 0.072 -7.272 1.00 89.00 87 TYR A CA 1
ATOM 676 C C . TYR A 1 87 ? -0.481 1.066 -7.922 1.00 89.00 87 TYR A C 1
ATOM 678 O O . TYR A 1 87 ? 0.395 0.660 -8.687 1.00 89.00 87 TYR A O 1
ATOM 686 N N . GLY A 1 88 ? -0.577 2.353 -7.570 1.00 90.75 88 GLY A N 1
ATOM 687 C CA . GLY A 1 88 ? 0.336 3.383 -8.069 1.00 90.75 88 GLY A CA 1
ATOM 688 C C . GLY A 1 88 ? 1.795 3.059 -7.743 1.00 90.75 88 GLY A C 1
ATOM 689 O O . GLY A 1 88 ? 2.646 3.059 -8.631 1.00 90.75 88 GLY A O 1
ATOM 690 N N . LYS A 1 89 ? 2.079 2.660 -6.497 1.00 91.00 89 LYS A N 1
ATOM 691 C CA . LYS A 1 89 ? 3.437 2.276 -6.075 1.00 91.00 89 LYS A CA 1
ATOM 692 C C . LYS A 1 89 ? 3.950 1.008 -6.742 1.00 91.00 89 LYS A C 1
ATOM 694 O O . LYS A 1 89 ? 5.138 0.911 -7.046 1.00 91.00 89 LYS A O 1
ATOM 699 N N . GLN A 1 90 ? 3.071 0.055 -7.026 1.00 90.94 90 GLN A N 1
ATOM 700 C CA . GLN A 1 90 ? 3.430 -1.126 -7.804 1.00 90.94 90 GLN A CA 1
ATOM 701 C C . GLN A 1 90 ? 3.801 -0.780 -9.251 1.00 90.94 90 GLN A C 1
ATOM 703 O O . GLN A 1 90 ? 4.722 -1.397 -9.790 1.00 90.94 90 GLN A O 1
ATOM 708 N N . GLN A 1 91 ? 3.119 0.189 -9.874 1.00 91.00 91 GLN A N 1
ATOM 709 C CA . GLN A 1 91 ? 3.479 0.664 -11.214 1.00 91.00 91 GLN A CA 1
ATOM 710 C C . GLN A 1 91 ? 4.803 1.427 -11.200 1.00 91.00 91 GLN A C 1
ATOM 712 O O . GLN A 1 91 ? 5.685 1.079 -11.978 1.00 91.00 91 GLN A O 1
ATOM 717 N N . GLU A 1 92 ? 5.001 2.357 -10.260 1.00 92.81 92 GLU A N 1
ATOM 718 C CA . GLU A 1 92 ? 6.280 3.068 -10.098 1.00 92.81 92 GLU A CA 1
ATOM 719 C C . GLU A 1 92 ? 7.459 2.087 -9.964 1.00 92.81 92 GLU A C 1
ATOM 721 O O . GLU A 1 92 ? 8.502 2.253 -10.598 1.00 92.81 92 GLU A O 1
ATOM 726 N N . TRP A 1 93 ? 7.294 1.016 -9.177 1.00 92.31 93 TRP A N 1
ATOM 727 C CA . TRP A 1 93 ? 8.337 0.002 -9.019 1.00 92.31 93 TRP A CA 1
ATOM 728 C C . TRP A 1 93 ? 8.580 -0.814 -10.293 1.00 92.31 93 TRP A C 1
ATOM 730 O O . TRP A 1 93 ? 9.723 -1.148 -10.619 1.00 92.31 93 TRP A O 1
ATOM 740 N N . ARG A 1 94 ? 7.518 -1.137 -11.037 1.00 91.62 94 ARG A N 1
ATOM 741 C CA . ARG A 1 94 ? 7.625 -1.830 -12.324 1.00 91.62 94 ARG A CA 1
ATOM 742 C C . ARG A 1 94 ? 8.353 -0.971 -13.355 1.00 91.62 94 ARG A C 1
ATOM 744 O O . ARG A 1 94 ? 9.267 -1.467 -14.007 1.00 91.62 94 ARG A O 1
ATOM 751 N N . GLU A 1 95 ? 7.985 0.300 -13.463 1.00 93.50 95 GLU A N 1
ATOM 752 C CA . GLU A 1 95 ? 8.628 1.276 -14.345 1.00 93.50 95 GLU A CA 1
ATOM 753 C C . GLU A 1 95 ? 10.101 1.469 -13.982 1.00 93.50 95 GLU A C 1
ATOM 755 O O . GLU A 1 95 ? 10.958 1.518 -14.866 1.00 93.50 95 GLU A O 1
ATOM 760 N N . PHE A 1 96 ? 10.426 1.500 -12.687 1.00 93.38 96 PHE A N 1
ATOM 761 C CA . PHE A 1 96 ? 11.811 1.498 -12.225 1.00 93.38 96 PHE A CA 1
ATOM 762 C C . PHE A 1 96 ? 12.564 0.247 -12.701 1.00 93.38 96 PHE A C 1
ATOM 764 O O . PHE A 1 96 ? 13.666 0.362 -13.243 1.00 93.38 96 PHE A O 1
ATOM 771 N N . CYS A 1 97 ? 11.972 -0.944 -12.544 1.00 92.62 97 CYS A N 1
ATOM 772 C CA . CYS A 1 97 ? 12.585 -2.193 -12.997 1.00 92.62 97 CYS A CA 1
ATOM 773 C C . CYS A 1 97 ? 12.836 -2.184 -14.512 1.00 92.62 97 CYS A C 1
ATOM 775 O O . CYS A 1 97 ? 13.918 -2.565 -14.955 1.00 92.62 97 CYS A O 1
ATOM 777 N N . GLU A 1 98 ? 11.872 -1.713 -15.299 1.00 93.75 98 GLU A N 1
ATOM 778 C CA . GLU A 1 98 ? 11.998 -1.601 -16.753 1.00 93.75 98 GLU A CA 1
ATOM 779 C C . GLU A 1 98 ? 13.029 -0.548 -17.170 1.00 93.75 98 GLU A C 1
ATOM 781 O O . GLU A 1 98 ? 13.839 -0.799 -18.058 1.00 93.75 98 GLU A O 1
ATOM 786 N N . THR A 1 99 ? 13.078 0.593 -16.489 1.00 94.94 99 THR A N 1
ATOM 787 C CA . THR A 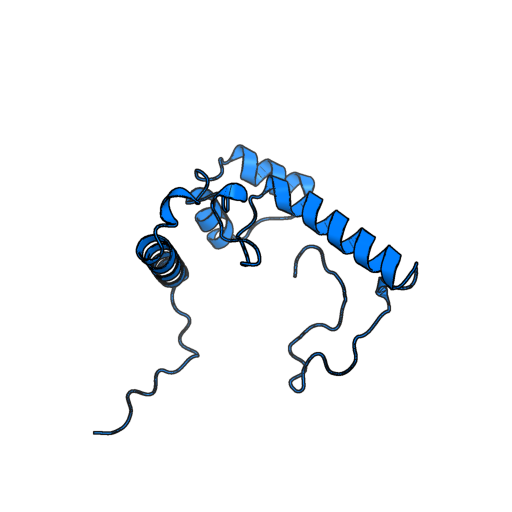1 99 ? 14.051 1.656 -16.771 1.00 94.94 99 THR A CA 1
ATOM 788 C C . THR A 1 99 ? 15.479 1.207 -16.463 1.00 94.94 99 THR A C 1
ATOM 790 O O . THR A 1 99 ? 16.396 1.474 -17.236 1.00 94.94 99 THR A O 1
ATOM 793 N N . TYR A 1 100 ? 15.684 0.522 -15.334 1.00 93.50 100 TYR A N 1
ATOM 794 C CA . TYR A 1 100 ? 17.020 0.156 -14.864 1.00 93.50 100 TYR A CA 1
ATOM 795 C C . TYR A 1 100 ? 17.553 -1.130 -15.511 1.00 93.50 100 TYR A C 1
ATOM 797 O O . TYR A 1 100 ? 18.734 -1.211 -15.845 1.00 93.50 100 TYR A O 1
ATOM 805 N N . TYR A 1 101 ? 16.695 -2.136 -15.700 1.00 91.75 101 TYR A N 1
ATOM 806 C CA . TYR A 1 101 ? 17.086 -3.450 -16.220 1.00 91.75 101 TYR A CA 1
ATOM 807 C C . TYR A 1 101 ? 16.582 -3.718 -17.649 1.00 91.75 101 TYR A C 1
ATOM 809 O O . TYR A 1 101 ? 16.903 -4.753 -18.224 1.00 91.75 101 TYR A O 1
ATOM 817 N N . GLY A 1 102 ? 15.810 -2.817 -18.260 1.00 91.62 102 GLY A N 1
ATOM 818 C CA . GLY A 1 102 ? 15.232 -3.011 -19.592 1.00 91.62 102 GLY A CA 1
ATOM 819 C C . GLY A 1 102 ? 14.157 -4.102 -19.640 1.00 91.62 102 GLY A C 1
ATOM 820 O O . GLY A 1 102 ? 13.753 -4.672 -18.630 1.00 91.62 102 GLY A O 1
ATOM 821 N N . ASN A 1 103 ? 13.726 -4.470 -20.848 1.00 90.88 103 ASN A N 1
ATOM 822 C CA . ASN A 1 103 ? 12.610 -5.407 -21.073 1.00 90.88 103 ASN A CA 1
ATOM 823 C C . ASN A 1 103 ? 12.822 -6.827 -20.506 1.00 90.88 103 ASN A C 1
ATOM 825 O O . ASN A 1 103 ? 11.878 -7.612 -20.437 1.00 90.88 103 ASN A O 1
ATOM 829 N N . HIS A 1 104 ? 14.050 -7.185 -20.120 1.00 91.50 104 HIS A N 1
ATOM 830 C CA . HIS A 1 104 ? 14.369 -8.483 -19.520 1.00 91.50 104 HIS A CA 1
ATOM 831 C C . HIS A 1 104 ? 14.336 -8.461 -17.985 1.00 91.50 104 HIS A C 1
ATOM 833 O O . HIS A 1 104 ? 14.630 -9.480 -17.359 1.00 91.50 104 HIS A O 1
ATOM 839 N N . TRP A 1 105 ? 13.931 -7.345 -17.365 1.00 91.31 105 TRP A N 1
ATOM 840 C CA . TRP A 1 105 ? 13.815 -7.207 -15.912 1.00 91.31 105 TRP A CA 1
ATOM 841 C C . TRP A 1 105 ? 13.077 -8.369 -15.209 1.00 91.31 105 TRP A C 1
ATOM 843 O O . TRP A 1 105 ? 13.540 -8.770 -14.140 1.00 91.31 105 TRP A O 1
ATOM 853 N N . PRO A 1 106 ? 12.026 -9.018 -15.772 1.00 88.69 106 PRO A N 1
ATOM 854 C CA . PRO A 1 106 ? 11.369 -10.143 -15.091 1.00 88.69 106 PRO A CA 1
ATOM 855 C C . PRO A 1 106 ? 12.284 -11.371 -14.913 1.00 88.69 106 PRO A C 1
ATOM 857 O O . PRO A 1 106 ? 12.053 -12.241 -14.066 1.00 88.69 106 PRO A O 1
ATOM 860 N N . GLN A 1 107 ? 13.335 -11.463 -15.728 1.00 88.88 107 GLN A N 1
ATOM 861 C CA . GLN A 1 107 ? 14.304 -12.559 -15.742 1.00 88.88 107 GLN A CA 1
ATOM 862 C C . GLN A 1 107 ? 15.537 -12.255 -14.888 1.00 88.88 107 GLN A C 1
ATOM 864 O O . GLN A 1 107 ? 16.327 -13.160 -14.619 1.00 88.88 107 GLN A O 1
ATOM 869 N N . VAL A 1 108 ? 15.701 -11.010 -14.433 1.00 88.88 108 VAL A N 1
ATOM 870 C CA . VAL A 1 108 ? 16.838 -10.625 -13.598 1.00 88.88 108 VAL A CA 1
ATOM 871 C C . VAL A 1 108 ? 16.786 -11.378 -12.275 1.00 88.88 108 VAL A C 1
ATOM 873 O O . VAL A 1 108 ? 15.736 -11.528 -11.644 1.00 88.88 108 VAL A O 1
ATOM 876 N N . ARG A 1 109 ? 17.951 -11.880 -11.869 1.00 86.50 109 ARG A N 1
ATOM 877 C CA . ARG A 1 109 ? 18.183 -12.523 -10.581 1.00 86.50 109 ARG A CA 1
ATOM 878 C C . ARG A 1 109 ? 19.322 -11.795 -9.896 1.00 86.50 109 ARG A C 1
ATOM 880 O O . ARG A 1 109 ? 20.410 -11.696 -10.460 1.00 86.50 109 ARG A O 1
ATOM 887 N N . LEU A 1 110 ? 19.077 -11.275 -8.699 1.00 82.50 110 LEU A N 1
ATOM 888 C CA . LEU A 1 110 ? 20.113 -10.579 -7.949 1.00 82.50 110 LEU A CA 1
ATOM 889 C C . LEU A 1 110 ? 21.069 -11.608 -7.326 1.00 82.50 110 LEU A C 1
ATOM 891 O O . LEU A 1 110 ? 20.616 -12.628 -6.790 1.00 82.50 110 LEU A O 1
ATOM 895 N N . PRO A 1 111 ? 22.388 -11.377 -7.385 1.00 77.69 111 PRO A N 1
ATOM 896 C CA . PRO A 1 111 ? 23.343 -12.221 -6.685 1.00 77.69 111 PRO A CA 1
ATOM 897 C C . PRO A 1 111 ? 23.197 -12.026 -5.167 1.00 77.69 111 PRO A C 1
ATOM 899 O O . PRO A 1 111 ? 23.118 -10.896 -4.697 1.00 77.69 111 PRO A O 1
ATOM 902 N N . ARG A 1 112 ? 23.227 -13.126 -4.396 1.00 69.19 112 ARG A N 1
ATOM 903 C CA . ARG A 1 112 ? 23.222 -13.134 -2.913 1.00 69.19 112 ARG A CA 1
ATOM 904 C C . ARG A 1 112 ? 21.978 -12.511 -2.252 1.00 69.19 112 ARG A C 1
ATOM 906 O O . ARG A 1 112 ? 22.114 -11.707 -1.337 1.00 69.19 112 ARG A O 1
ATOM 913 N N . ILE A 1 113 ? 20.776 -12.893 -2.683 1.00 67.81 113 ILE A N 1
ATOM 914 C CA . ILE A 1 113 ? 19.538 -12.451 -2.016 1.00 67.81 113 ILE A CA 1
ATOM 915 C C . ILE A 1 113 ? 19.402 -13.034 -0.610 1.00 67.81 113 ILE A C 1
ATOM 917 O O . ILE A 1 113 ? 19.053 -12.314 0.319 1.00 67.81 113 ILE A O 1
ATOM 921 N N . ASP A 1 114 ? 19.718 -14.313 -0.439 1.00 65.44 114 ASP A N 1
ATOM 922 C CA . ASP A 1 114 ? 19.805 -14.943 0.864 1.00 65.44 114 ASP A CA 1
ATOM 923 C C . ASP A 1 114 ? 20.709 -16.179 0.816 1.00 65.44 114 ASP A C 1
ATOM 925 O O . ASP A 1 114 ? 20.929 -16.788 -0.229 1.00 65.44 114 ASP A O 1
ATOM 929 N N . ALA A 1 115 ? 21.293 -16.531 1.959 1.00 61.72 115 ALA A N 1
ATOM 930 C CA . ALA A 1 115 ? 22.031 -17.786 2.099 1.00 61.72 115 ALA A CA 1
ATOM 931 C C . ALA A 1 115 ? 21.091 -18.970 2.399 1.00 61.72 115 ALA A C 1
ATOM 933 O O . ALA A 1 115 ? 21.480 -20.124 2.245 1.00 61.72 115 ALA A O 1
ATOM 934 N N . GLU A 1 116 ? 19.864 -18.675 2.838 1.00 72.75 116 GLU A N 1
ATOM 935 C CA . GLU A 1 116 ? 18.903 -19.638 3.383 1.00 72.75 116 GLU A CA 1
ATOM 936 C C . GLU A 1 116 ? 17.838 -20.093 2.369 1.00 72.75 116 GLU A C 1
ATOM 938 O O . GLU A 1 116 ? 17.072 -21.005 2.675 1.00 72.75 116 GLU A O 1
ATOM 943 N N . GLY A 1 117 ? 17.769 -19.487 1.175 1.00 66.62 117 GLY A N 1
ATOM 944 C CA . GLY A 1 117 ? 16.834 -19.851 0.102 1.00 66.62 117 GLY A CA 1
ATOM 945 C C . GLY A 1 117 ? 15.347 -19.586 0.387 1.00 66.62 117 GLY A C 1
ATOM 946 O O . GLY A 1 117 ? 14.485 -20.129 -0.303 1.00 66.62 117 GLY A O 1
ATOM 947 N N . LYS A 1 118 ? 15.024 -18.788 1.406 1.00 71.12 118 LYS A N 1
ATOM 948 C CA . LYS A 1 118 ? 13.667 -18.395 1.816 1.00 71.12 118 LYS A CA 1
ATOM 949 C C . LYS A 1 118 ? 13.116 -17.208 1.019 1.00 71.12 118 LYS A C 1
ATOM 951 O O . LYS A 1 118 ? 11.901 -17.054 0.908 1.00 71.12 118 LYS A O 1
ATOM 956 N N . ALA A 1 119 ? 13.980 -16.365 0.472 1.00 72.81 119 ALA A N 1
ATOM 957 C CA . ALA A 1 119 ? 13.629 -15.184 -0.290 1.00 72.81 119 ALA A CA 1
ATOM 958 C C . ALA A 1 119 ? 13.517 -15.526 -1.777 1.00 72.81 119 ALA A C 1
ATOM 960 O O . ALA A 1 119 ? 14.402 -16.112 -2.405 1.00 72.81 119 ALA A O 1
ATOM 961 N N . LYS A 1 120 ? 12.389 -15.136 -2.371 1.00 76.31 120 LYS A N 1
ATOM 962 C CA . LYS A 1 120 ? 12.161 -15.336 -3.798 1.00 76.31 120 LYS A CA 1
ATOM 963 C C . LYS A 1 120 ? 13.000 -14.334 -4.576 1.00 76.31 120 LYS A C 1
ATOM 965 O O . LYS A 1 120 ? 12.813 -13.129 -4.451 1.00 76.31 120 LYS A O 1
ATOM 970 N N . ASN A 1 121 ? 13.892 -14.844 -5.418 1.00 82.75 121 ASN A N 1
ATOM 971 C CA . ASN A 1 121 ? 14.740 -14.018 -6.266 1.00 82.75 121 ASN A CA 1
ATOM 972 C C . ASN A 1 121 ? 13.970 -13.518 -7.493 1.00 82.75 121 ASN A C 1
ATOM 974 O O . ASN A 1 121 ? 14.122 -14.032 -8.595 1.00 82.75 121 ASN A O 1
ATOM 978 N N . THR A 1 122 ? 13.078 -12.557 -7.275 1.00 84.75 122 THR A N 1
ATOM 979 C CA . THR A 1 122 ? 12.387 -11.798 -8.320 1.00 84.75 122 THR A CA 1
ATOM 980 C C . THR A 1 122 ? 12.426 -10.321 -7.953 1.00 84.75 122 THR A C 1
ATOM 982 O O . THR A 1 122 ? 12.367 -9.981 -6.775 1.00 84.75 122 THR A O 1
ATOM 985 N N . LEU A 1 123 ? 12.518 -9.441 -8.950 1.00 85.94 123 LEU A N 1
ATOM 986 C CA . LEU A 1 123 ? 12.530 -7.994 -8.716 1.00 85.94 123 LEU A CA 1
ATOM 987 C C . LEU A 1 123 ? 11.151 -7.432 -8.359 1.00 85.94 123 LEU A C 1
ATOM 989 O O . LEU A 1 123 ? 11.060 -6.379 -7.735 1.00 85.94 123 LEU A O 1
ATOM 993 N N . TYR A 1 124 ? 10.080 -8.112 -8.764 1.00 85.81 124 TYR A N 1
ATOM 994 C CA . TYR A 1 124 ? 8.715 -7.674 -8.506 1.00 85.81 124 TYR A CA 1
ATOM 995 C C . TYR A 1 124 ? 7.756 -8.860 -8.487 1.00 85.81 124 TYR A C 1
ATOM 997 O O . TYR A 1 124 ? 7.862 -9.799 -9.285 1.00 85.81 124 TYR A O 1
ATOM 1005 N N . ASN A 1 125 ? 6.799 -8.783 -7.573 1.00 83.44 125 ASN A N 1
ATOM 1006 C CA . ASN A 1 125 ? 5.561 -9.534 -7.596 1.00 83.44 125 ASN A CA 1
ATOM 1007 C C . ASN A 1 125 ? 4.470 -8.626 -7.006 1.00 83.44 125 ASN A C 1
ATOM 1009 O O . ASN A 1 125 ? 4.701 -8.043 -5.953 1.00 83.44 125 ASN A O 1
ATOM 1013 N N . PRO A 1 126 ? 3.300 -8.491 -7.645 1.00 77.88 126 PRO A N 1
ATOM 1014 C CA . PRO A 1 126 ? 2.237 -7.614 -7.149 1.00 77.88 126 PRO A CA 1
ATOM 1015 C C . PRO A 1 126 ? 1.618 -8.053 -5.809 1.00 77.88 126 PRO A C 1
ATOM 1017 O O . PRO A 1 126 ? 0.844 -7.298 -5.232 1.00 77.88 126 PRO A O 1
ATOM 1020 N N . PHE A 1 127 ? 1.915 -9.258 -5.318 1.00 73.50 127 PHE A N 1
ATOM 1021 C CA . PHE A 1 127 ? 1.264 -9.845 -4.143 1.00 73.50 127 PHE A CA 1
ATOM 1022 C C . PHE A 1 127 ? 2.238 -10.526 -3.169 1.00 73.50 127 PHE A C 1
ATOM 1024 O O . PHE A 1 127 ? 1.792 -11.312 -2.330 1.00 73.50 127 PHE A O 1
ATOM 1031 N N . TRP A 1 128 ? 3.548 -10.282 -3.296 1.00 63.09 128 TRP A N 1
ATOM 1032 C CA . TRP A 1 128 ? 4.564 -10.748 -2.340 1.00 63.09 128 TRP A CA 1
ATOM 1033 C C . TRP A 1 128 ? 5.248 -9.575 -1.656 1.00 63.09 128 TRP A C 1
ATOM 1035 O O . TRP A 1 128 ? 5.412 -8.531 -2.323 1.00 63.09 128 TRP A O 1
#